Protein AF-A0A3N5FNL1-F1 (afdb_monomer)

Structure (mmCIF, N/CA/C/O backbone):
data_AF-A0A3N5FNL1-F1
#
_entry.id   AF-A0A3N5FNL1-F1
#
loop_
_atom_site.group_PDB
_atom_site.id
_atom_site.type_symbol
_atom_site.label_atom_id
_atom_site.label_alt_id
_atom_site.label_comp_id
_atom_site.label_asym_id
_atom_site.label_entity_id
_atom_site.label_seq_id
_atom_site.pdbx_PDB_ins_code
_atom_site.Cartn_x
_atom_site.Cartn_y
_atom_site.Cartn_z
_atom_site.occupancy
_atom_site.B_iso_or_equiv
_atom_site.auth_seq_id
_atom_site.auth_comp_id
_atom_site.auth_asym_id
_atom_site.auth_atom_id
_atom_site.pdbx_PDB_model_num
ATOM 1 N N . MET A 1 1 ? 17.741 7.098 -15.438 1.00 38.34 1 MET A N 1
ATOM 2 C CA . MET A 1 1 ? 16.627 7.966 -15.000 1.00 38.34 1 MET A CA 1
ATOM 3 C C . MET A 1 1 ? 15.353 7.175 -15.264 1.00 38.34 1 MET A C 1
ATOM 5 O O . MET A 1 1 ? 15.004 6.994 -16.420 1.00 38.34 1 MET A O 1
ATOM 9 N N . TYR A 1 2 ? 14.774 6.530 -14.247 1.00 38.31 2 TYR A N 1
ATOM 10 C CA . TYR A 1 2 ? 13.651 5.606 -14.450 1.00 38.31 2 TYR A CA 1
ATOM 11 C C . TYR A 1 2 ? 12.389 6.403 -14.794 1.00 38.31 2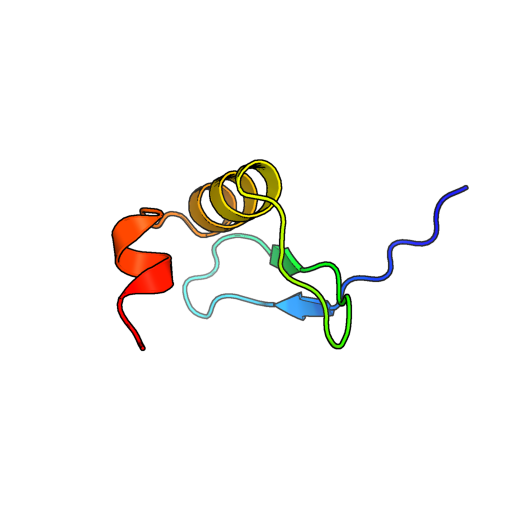 TYR A C 1
ATOM 13 O O . TYR A 1 2 ? 11.881 7.153 -13.963 1.00 38.31 2 TYR A O 1
ATOM 21 N N . HIS A 1 3 ? 11.912 6.269 -16.032 1.00 45.50 3 HIS A N 1
ATOM 22 C CA . HIS A 1 3 ? 10.642 6.842 -16.460 1.00 45.50 3 HIS A CA 1
ATOM 23 C C . HIS A 1 3 ? 9.502 6.210 -15.649 1.00 45.50 3 HIS A C 1
ATOM 25 O O . HIS A 1 3 ? 9.375 4.990 -15.547 1.00 45.50 3 HIS A O 1
ATOM 31 N N . ARG A 1 4 ? 8.697 7.075 -15.033 1.00 50.09 4 ARG A N 1
ATOM 32 C CA . ARG A 1 4 ? 7.562 6.758 -14.166 1.00 50.09 4 ARG A CA 1
ATOM 33 C C . ARG A 1 4 ? 6.408 6.200 -15.016 1.00 50.09 4 ARG A C 1
ATOM 35 O O . ARG A 1 4 ? 5.509 6.941 -15.390 1.00 50.09 4 ARG A O 1
ATOM 42 N N . ASN A 1 5 ? 6.444 4.911 -15.351 1.00 47.88 5 ASN A N 1
ATOM 43 C CA . ASN A 1 5 ? 5.322 4.216 -15.995 1.00 47.88 5 ASN A CA 1
ATOM 44 C C . ASN A 1 5 ? 4.264 3.849 -14.942 1.00 47.88 5 ASN A C 1
ATOM 46 O O . ASN A 1 5 ? 4.269 2.746 -14.399 1.00 47.88 5 ASN A O 1
ATOM 50 N N . GLY A 1 6 ? 3.360 4.778 -14.637 1.00 56.88 6 GLY A N 1
ATOM 51 C CA . GLY A 1 6 ? 2.201 4.511 -13.788 1.00 56.88 6 GLY A CA 1
ATOM 52 C C . GLY A 1 6 ? 1.060 5.463 -14.113 1.00 56.88 6 GLY A C 1
ATOM 53 O O . GLY A 1 6 ? 1.278 6.669 -14.225 1.00 56.88 6 GLY A O 1
ATOM 54 N N . TYR A 1 7 ? -0.152 4.930 -14.268 1.00 60.66 7 TYR A N 1
ATOM 55 C CA . TYR A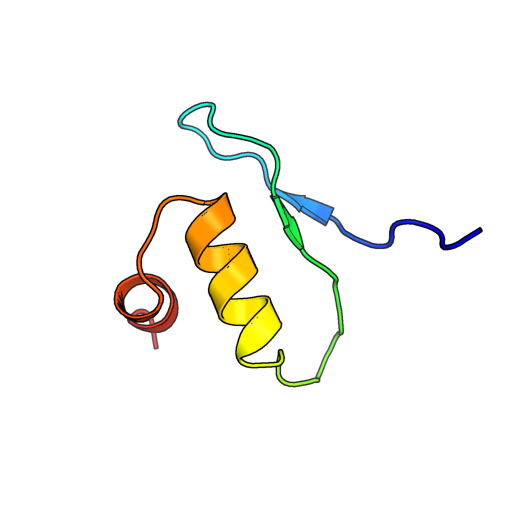 1 7 ? -1.339 5.758 -14.473 1.00 60.66 7 TYR A CA 1
ATOM 56 C C . TYR A 1 7 ? -1.716 6.414 -13.138 1.00 60.66 7 TYR A C 1
ATOM 58 O O . TYR A 1 7 ? -1.850 5.702 -12.139 1.00 60.66 7 TYR A O 1
ATOM 66 N N . PRO A 1 8 ? -1.850 7.750 -13.071 1.00 63.94 8 PRO A N 1
ATOM 67 C CA . PRO A 1 8 ? -2.337 8.407 -11.869 1.00 63.94 8 PRO A CA 1
ATOM 68 C C . PRO A 1 8 ? -3.836 8.128 -11.720 1.00 63.94 8 PRO A C 1
ATOM 70 O O . PRO A 1 8 ? -4.641 8.611 -12.515 1.00 63.94 8 PRO A O 1
ATOM 73 N N . PHE A 1 9 ? -4.217 7.363 -10.699 1.00 65.56 9 PHE A N 1
ATOM 74 C CA . PHE A 1 9 ? -5.611 7.239 -10.289 1.00 65.56 9 PHE A CA 1
ATOM 75 C C . PHE A 1 9 ? -5.937 8.366 -9.311 1.00 65.56 9 PHE A C 1
ATOM 77 O O . PHE A 1 9 ? -5.198 8.598 -8.351 1.00 65.56 9 PHE A O 1
ATOM 84 N N . ARG A 1 10 ? -7.012 9.107 -9.586 1.00 65.25 10 ARG A N 1
ATOM 85 C CA . ARG A 1 10 ? -7.437 10.242 -8.766 1.00 65.25 10 ARG A CA 1
ATOM 86 C C . ARG A 1 10 ? -8.656 9.825 -7.962 1.00 65.25 10 ARG A C 1
ATOM 88 O O . ARG A 1 10 ? -9.694 9.524 -8.547 1.00 65.25 10 ARG A O 1
ATOM 95 N N . HIS A 1 11 ? -8.519 9.811 -6.641 1.00 62.91 11 HIS A N 1
ATOM 96 C CA . HIS A 1 11 ? -9.632 9.486 -5.760 1.00 62.91 11 HIS A CA 1
ATOM 97 C C . HIS A 1 11 ? -10.641 10.647 -5.726 1.00 62.91 11 HIS A C 1
ATOM 99 O O . HIS A 1 11 ? -10.232 11.815 -5.698 1.00 62.91 11 HIS A O 1
ATOM 105 N N . PRO A 1 12 ? -11.954 10.359 -5.780 1.00 66.94 12 PRO A N 1
ATOM 106 C CA . PRO A 1 12 ? -13.005 11.379 -5.769 1.00 66.94 12 PRO A CA 1
ATOM 107 C C . PRO A 1 12 ? -13.126 12.126 -4.429 1.00 66.94 12 PRO A C 1
ATOM 109 O O . PRO A 1 12 ? -13.734 13.191 -4.385 1.00 66.94 12 PRO A O 1
ATOM 112 N N . ASP A 1 13 ? -12.525 11.605 -3.358 1.00 67.75 13 ASP A N 1
ATOM 113 C CA . ASP A 1 13 ? -12.473 12.203 -2.017 1.00 67.75 13 ASP A CA 1
ATOM 114 C C . ASP A 1 13 ? -11.322 13.216 -1.829 1.00 67.75 13 ASP A C 1
ATOM 116 O O . ASP A 1 13 ? -11.207 13.848 -0.780 1.00 67.75 13 ASP A O 1
ATOM 120 N N . GLY A 1 14 ? -10.484 1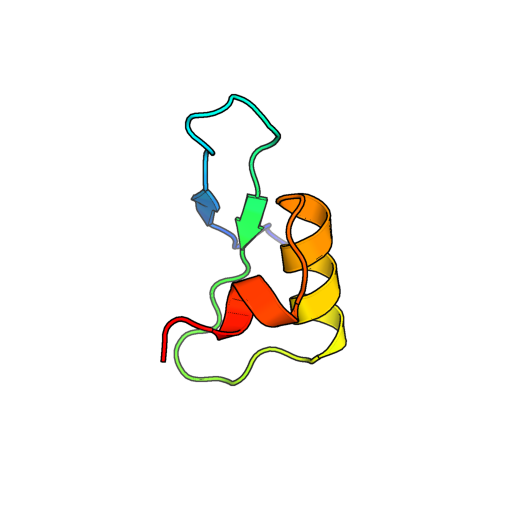3.418 -2.852 1.00 60.75 14 GLY A N 1
ATOM 121 C CA . GLY A 1 14 ? -9.400 14.402 -2.841 1.00 60.75 14 GLY A CA 1
ATOM 122 C C . GLY A 1 14 ? -8.104 13.927 -2.181 1.00 60.75 14 GLY A C 1
ATOM 123 O O . GLY A 1 14 ? -7.131 14.686 -2.168 1.00 60.75 14 GLY A O 1
ATOM 124 N N . HIS A 1 15 ? -8.035 12.687 -1.692 1.00 57.69 15 HIS A N 1
ATOM 125 C CA . HIS A 1 15 ? -6.793 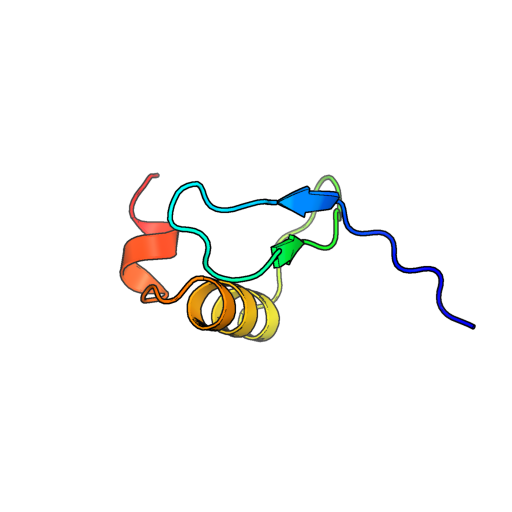12.136 -1.164 1.00 57.69 15 HIS A CA 1
ATOM 126 C C . HIS A 1 15 ? -5.903 11.639 -2.318 1.00 57.69 15 HIS A C 1
ATOM 128 O O . HIS A 1 15 ? -6.269 10.739 -3.060 1.00 57.69 15 HIS A O 1
ATOM 134 N N . SER A 1 16 ? -4.751 12.295 -2.494 1.00 57.03 16 SER A N 1
ATOM 135 C CA . SER A 1 16 ? -3.525 11.884 -3.209 1.00 57.03 16 SER A CA 1
ATOM 136 C C . SER A 1 16 ? -3.636 10.967 -4.442 1.00 57.03 16 SER A C 1
ATOM 138 O O . SER A 1 16 ? -4.060 9.819 -4.380 1.00 57.03 16 SER A O 1
ATOM 140 N N . SER A 1 17 ? -3.095 11.421 -5.578 1.00 56.97 17 SER A N 1
ATOM 141 C CA . SER A 1 17 ? -2.966 10.607 -6.792 1.00 56.97 17 SER A CA 1
ATOM 142 C C . SER A 1 17 ? -2.116 9.352 -6.559 1.00 56.97 17 SER A C 1
ATOM 144 O O . SER A 1 17 ? -0.909 9.425 -6.320 1.00 56.97 17 SER A O 1
ATOM 146 N N . THR A 1 18 ? -2.731 8.177 -6.677 1.00 64.50 18 THR A N 1
ATOM 147 C CA . THR A 1 18 ? -2.021 6.899 -6.574 1.00 64.50 18 THR A CA 1
ATOM 148 C C . THR A 1 18 ? -1.479 6.533 -7.946 1.00 64.50 18 THR A C 1
ATOM 150 O O . THR A 1 18 ? -2.236 6.294 -8.884 1.00 64.50 18 THR A O 1
ATOM 153 N N . SER A 1 19 ? -0.155 6.516 -8.087 1.00 64.50 19 SER A N 1
ATOM 154 C CA . SER A 1 19 ? 0.491 6.020 -9.302 1.00 64.50 19 SER A CA 1
AT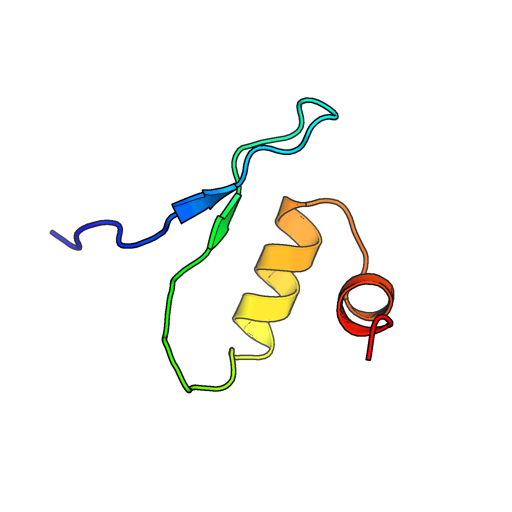OM 155 C C . SER A 1 19 ? 0.637 4.508 -9.179 1.00 64.50 19 SER A C 1
ATOM 157 O O . SER A 1 19 ? 1.460 4.024 -8.404 1.00 64.50 19 SER A O 1
ATOM 159 N N . VAL A 1 20 ? -0.190 3.763 -9.912 1.00 65.00 20 VAL A N 1
ATOM 160 C CA . VAL A 1 20 ? -0.137 2.298 -9.901 1.00 65.00 20 VAL A CA 1
ATOM 161 C C . VAL A 1 20 ? 0.782 1.836 -11.036 1.00 65.00 20 VAL A C 1
ATOM 163 O O . VAL A 1 20 ? 0.522 2.183 -12.195 1.00 65.00 20 VAL A O 1
ATOM 166 N N . PRO A 1 21 ? 1.860 1.080 -10.754 1.00 62.16 21 PRO A N 1
ATOM 167 C CA . PRO A 1 21 ? 2.690 0.507 -11.805 1.00 62.16 21 PRO A CA 1
ATOM 168 C C . PRO A 1 21 ? 1.868 -0.506 -12.606 1.00 62.16 21 PRO A C 1
ATOM 170 O O . PRO A 1 21 ? 1.314 -1.458 -12.056 1.00 62.16 21 PRO A O 1
ATOM 173 N N . PHE A 1 22 ? 1.778 -0.295 -13.918 1.00 64.19 22 PHE A N 1
ATOM 174 C CA . PHE A 1 22 ? 1.058 -1.199 -14.807 1.00 64.19 22 PHE A CA 1
ATOM 175 C C . PHE A 1 22 ? 2.001 -2.312 -15.273 1.00 64.19 22 PHE A C 1
ATOM 177 O O . PHE A 1 22 ? 2.838 -2.119 -16.157 1.00 64.19 22 PHE A O 1
ATOM 184 N N . HIS A 1 23 ? 1.882 -3.487 -14.658 1.00 62.38 23 HIS A N 1
ATOM 185 C CA . HIS A 1 23 ? 2.537 -4.715 -15.103 1.00 62.38 23 HIS A CA 1
ATOM 186 C C . HIS A 1 23 ? 1.467 -5.659 -15.643 1.00 62.38 23 HIS A C 1
ATOM 188 O O . HIS A 1 23 ? 0.890 -6.459 -14.911 1.00 62.38 23 HIS A O 1
ATOM 194 N N . GLN A 1 24 ? 1.152 -5.519 -16.930 1.00 55.00 24 GLN A N 1
ATOM 195 C CA . GLN A 1 24 ? 0.126 -6.323 -17.586 1.00 55.00 24 GLN A CA 1
ATOM 196 C C . GLN A 1 24 ? 0.485 -7.821 -17.477 1.00 55.00 24 GLN A C 1
ATOM 198 O O . GLN A 1 24 ? 1.529 -8.249 -17.967 1.00 55.00 24 GLN A O 1
ATOM 203 N N . GLY A 1 25 ? -0.363 -8.606 -16.799 1.00 63.62 25 GLY A N 1
ATOM 204 C CA . GLY A 1 25 ? -0.260 -10.070 -16.735 1.00 63.62 25 GLY A CA 1
ATOM 205 C C . GLY A 1 25 ? 0.670 -10.666 -15.667 1.00 63.62 25 GLY A C 1
ATOM 206 O O . GLY A 1 25 ? 1.061 -11.822 -15.813 1.00 63.62 25 GLY A O 1
ATOM 207 N N . ARG A 1 26 ? 1.048 -9.928 -14.612 1.00 68.19 26 ARG A N 1
ATOM 208 C CA . ARG A 1 26 ? 1.808 -10.488 -13.476 1.00 68.19 26 ARG A CA 1
ATOM 209 C C . ARG A 1 26 ? 1.166 -10.155 -12.137 1.00 68.19 26 ARG A C 1
ATOM 211 O O . ARG A 1 26 ? 0.613 -9.071 -11.967 1.00 68.19 26 ARG A O 1
ATOM 218 N N . ASP A 1 27 ? 1.314 -11.072 -11.185 1.00 78.81 27 ASP A N 1
ATOM 219 C CA . ASP A 1 27 ? 0.984 -10.813 -9.788 1.00 78.81 27 ASP A CA 1
ATOM 220 C C . ASP A 1 27 ? 1.813 -9.643 -9.247 1.00 78.81 27 ASP A C 1
ATOM 222 O O . ASP A 1 27 ? 3.002 -9.486 -9.549 1.00 78.81 27 ASP A O 1
ATOM 226 N N . ILE A 1 28 ? 1.182 -8.821 -8.414 1.00 81.81 28 ILE A N 1
ATOM 227 C CA . ILE A 1 28 ? 1.865 -7.774 -7.658 1.00 81.81 28 ILE A CA 1
ATOM 228 C C . ILE A 1 28 ? 2.482 -8.371 -6.393 1.00 81.81 28 ILE A C 1
ATOM 230 O O . ILE A 1 28 ? 1.908 -9.252 -5.752 1.00 81.81 28 ILE A O 1
ATOM 234 N N . SER A 1 29 ? 3.661 -7.885 -6.002 1.00 87.12 29 SER A N 1
ATOM 235 C CA . SER A 1 29 ? 4.305 -8.375 -4.783 1.00 87.12 29 SER A CA 1
ATOM 236 C C . SER A 1 29 ? 3.493 -7.988 -3.532 1.00 87.12 29 SER A C 1
ATOM 238 O O . SER A 1 29 ? 2.890 -6.910 -3.495 1.00 87.12 29 SER A O 1
ATOM 240 N N . PRO A 1 30 ? 3.527 -8.789 -2.449 1.00 89.31 30 PRO A N 1
ATOM 241 C CA . PRO A 1 30 ? 2.836 -8.452 -1.201 1.00 89.31 30 PRO A CA 1
ATOM 242 C C . PRO A 1 30 ? 3.282 -7.118 -0.583 1.00 89.31 30 PRO A C 1
ATOM 244 O O . PRO A 1 30 ? 2.517 -6.474 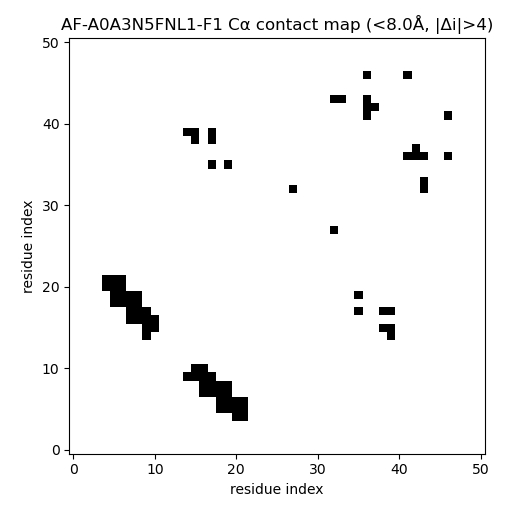0.132 1.00 89.31 30 PRO A O 1
ATOM 247 N N . ILE A 1 31 ? 4.526 -6.700 -0.837 1.00 92.56 31 ILE A N 1
ATOM 248 C CA . ILE A 1 31 ? 5.060 -5.409 -0.381 1.00 92.56 31 ILE A CA 1
ATOM 249 C C . ILE A 1 31 ? 4.378 -4.265 -1.130 1.00 92.56 31 ILE A C 1
ATOM 251 O O . ILE A 1 31 ? 3.906 -3.321 -0.501 1.00 92.56 31 ILE A O 1
ATOM 255 N N . LEU A 1 32 ? 4.282 -4.376 -2.457 1.00 86.62 32 LEU A N 1
ATOM 256 C CA . LEU A 1 32 ? 3.635 -3.370 -3.291 1.00 86.62 32 LEU A CA 1
ATOM 257 C C . LEU A 1 32 ? 2.138 -3.256 -2.974 1.00 86.62 32 LEU A C 1
ATOM 259 O O . LEU A 1 32 ? 1.624 -2.150 -2.850 1.00 86.62 32 LEU A O 1
ATOM 263 N N . LEU A 1 33 ? 1.464 -4.387 -2.748 1.00 87.88 33 LEU A N 1
ATOM 264 C CA . LEU A 1 33 ? 0.064 -4.426 -2.317 1.00 87.88 33 LEU A CA 1
ATOM 265 C C . LEU A 1 33 ? -0.168 -3.630 -1.020 1.00 87.88 33 LEU A C 1
ATOM 267 O O . LEU A 1 33 ? -1.104 -2.838 -0.935 1.00 87.88 33 LEU A O 1
ATOM 271 N N . ARG A 1 34 ? 0.703 -3.802 -0.016 1.00 91.00 34 ARG A N 1
ATOM 272 C CA . ARG A 1 34 ? 0.624 -3.047 1.247 1.00 91.00 34 ARG A CA 1
ATOM 273 C C . ARG A 1 34 ? 0.839 -1.550 1.049 1.00 91.00 34 ARG A C 1
ATOM 275 O O . ARG A 1 34 ? 0.169 -0.762 1.708 1.00 91.00 34 ARG A O 1
ATOM 282 N N . GLN A 1 35 ? 1.759 -1.169 0.163 1.00 90.69 35 GLN A N 1
ATOM 283 C CA . GLN A 1 35 ? 2.017 0.237 -0.136 1.00 90.69 35 GLN A CA 1
ATOM 284 C C . GLN A 1 35 ? 0.799 0.893 -0.792 1.00 90.69 35 GLN A C 1
ATOM 286 O O . GLN A 1 35 ? 0.365 1.940 -0.332 1.00 90.69 35 GLN A O 1
ATOM 291 N N . ILE A 1 36 ? 0.198 0.235 -1.789 1.00 87.31 36 ILE A N 1
ATOM 292 C CA . ILE A 1 36 ? -1.012 0.729 -2.459 1.00 87.31 36 ILE A CA 1
ATOM 293 C C . ILE A 1 36 ? -2.155 0.889 -1.452 1.00 87.31 36 ILE A C 1
ATOM 295 O O . ILE A 1 36 ? -2.777 1.945 -1.407 1.00 87.31 36 ILE A O 1
ATOM 299 N N . ALA A 1 37 ? -2.400 -0.121 -0.608 1.00 90.31 37 ALA A N 1
ATOM 300 C CA . ALA A 1 37 ? -3.451 -0.052 0.408 1.00 90.31 37 ALA A CA 1
ATOM 301 C C . ALA A 1 37 ? -3.244 1.131 1.375 1.00 90.31 37 ALA A C 1
ATOM 303 O O . ALA A 1 37 ? -4.183 1.874 1.656 1.00 90.31 37 ALA A O 1
ATOM 304 N N . LYS A 1 38 ? -1.999 1.356 1.822 1.00 88.81 38 LYS A N 1
ATOM 305 C CA . LYS A 1 38 ? -1.634 2.498 2.670 1.00 88.81 38 LYS A CA 1
ATOM 306 C C . LYS A 1 38 ? -1.849 3.838 1.962 1.00 88.81 38 LYS A C 1
ATOM 308 O O . LYS A 1 38 ? -2.386 4.756 2.574 1.00 88.81 38 LYS A O 1
ATOM 313 N N . ASP A 1 39 ? -1.432 3.948 0.703 1.00 86.56 39 ASP A N 1
ATOM 314 C CA . ASP A 1 39 ? -1.492 5.197 -0.063 1.00 86.56 39 ASP A CA 1
ATOM 315 C C . ASP A 1 39 ? -2.937 5.662 -0.299 1.00 86.56 39 ASP A C 1
ATOM 317 O O . ASP A 1 39 ? -3.188 6.865 -0.343 1.00 86.56 39 ASP A O 1
ATOM 321 N N . ILE A 1 40 ? -3.882 4.721 -0.397 1.00 86.75 40 ILE A N 1
ATOM 322 C CA . ILE A 1 40 ? -5.313 5.009 -0.582 1.00 86.75 40 ILE A CA 1
ATOM 323 C C . ILE A 1 40 ? -6.120 4.982 0.723 1.00 86.75 40 ILE A C 1
ATOM 325 O O . ILE A 1 40 ? -7.338 5.113 0.692 1.00 86.75 40 ILE A O 1
ATOM 329 N N . GLY A 1 41 ? -5.466 4.794 1.874 1.00 87.62 41 GLY A N 1
ATOM 330 C CA . GLY A 1 41 ? -6.125 4.835 3.181 1.00 87.62 41 GLY A CA 1
ATOM 331 C C . GLY A 1 41 ? -7.055 3.653 3.491 1.00 87.62 41 GLY A C 1
ATOM 332 O O . GLY A 1 41 ? -7.969 3.812 4.293 1.00 87.62 41 GLY A O 1
ATOM 333 N N . THR A 1 42 ? -6.831 2.474 2.900 1.00 90.06 42 THR A N 1
ATOM 334 C CA . THR A 1 42 ? -7.623 1.256 3.165 1.00 90.06 42 THR A CA 1
ATOM 335 C C . THR A 1 42 ? -6.777 0.143 3.785 1.00 90.06 42 THR A C 1
ATOM 337 O O . THR A 1 42 ? -5.543 0.182 3.788 1.00 90.06 42 THR A O 1
ATOM 340 N N . THR A 1 43 ? -7.423 -0.895 4.312 1.00 93.25 43 THR A N 1
ATOM 341 C CA . THR A 1 43 ? -6.722 -2.106 4.745 1.00 93.25 43 THR A CA 1
ATOM 342 C C . THR A 1 43 ? -6.472 -3.055 3.572 1.00 93.25 43 THR A C 1
ATOM 344 O O . THR A 1 43 ? -7.251 -3.139 2.627 1.00 93.25 43 THR A O 1
ATOM 347 N N . VAL A 1 44 ? -5.411 -3.869 3.650 1.00 91.25 44 VAL A N 1
ATOM 348 C CA . VAL A 1 44 ? -5.150 -4.918 2.640 1.00 91.25 44 VAL A CA 1
ATOM 349 C C . VAL A 1 44 ? -6.342 -5.868 2.495 1.00 91.25 44 VAL A C 1
ATOM 351 O O . VAL A 1 44 ? -6.616 -6.347 1.401 1.00 91.25 44 VAL A O 1
ATOM 354 N N . ARG A 1 45 ? -7.054 -6.138 3.595 1.00 91.50 45 ARG A N 1
ATOM 355 C CA . ARG A 1 45 ? -8.210 -7.036 3.615 1.00 91.50 45 ARG A CA 1
ATOM 356 C C . ARG A 1 45 ? -9.385 -6.471 2.820 1.00 91.50 45 ARG A C 1
ATOM 358 O O . ARG A 1 45 ? -9.984 -7.211 2.051 1.00 91.50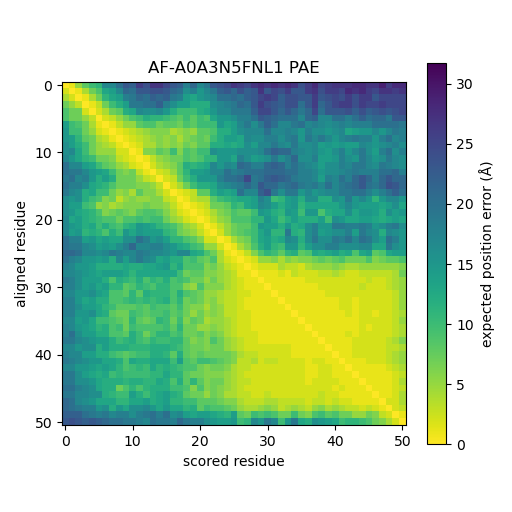 45 ARG A O 1
ATOM 365 N N . GLU A 1 46 ? -9.696 -5.193 3.004 1.00 90.38 46 GLU A N 1
ATOM 366 C CA . GLU A 1 46 ? -10.718 -4.488 2.219 1.00 90.38 46 GLU A CA 1
ATOM 367 C C . GLU A 1 46 ? -10.304 -4.367 0.753 1.00 90.38 46 GLU A C 1
ATOM 369 O O . GLU A 1 46 ? -11.122 -4.545 -0.140 1.00 90.38 46 GLU A O 1
ATOM 374 N N . PHE A 1 47 ? -9.016 -4.146 0.491 1.00 88.00 47 PHE A N 1
ATOM 375 C CA . PHE A 1 47 ? -8.506 -4.028 -0.870 1.00 88.00 47 PHE A CA 1
ATOM 376 C C . PHE A 1 47 ? -8.724 -5.300 -1.711 1.00 88.00 47 PHE A C 1
ATOM 378 O O . PHE A 1 47 ? -8.977 -5.213 -2.909 1.00 88.00 47 PHE A O 1
ATOM 385 N N . ILE A 1 48 ? -8.632 -6.488 -1.101 1.00 88.94 48 ILE A N 1
ATOM 386 C CA . ILE A 1 48 ? -8.760 -7.781 -1.801 1.00 88.94 48 ILE A CA 1
ATOM 387 C C . ILE A 1 48 ? -10.150 -8.423 -1.682 1.00 88.94 48 ILE A C 1
ATOM 389 O O . ILE A 1 48 ? -10.335 -9.535 -2.178 1.00 88.94 48 ILE A O 1
ATOM 393 N N . SER A 1 49 ? -11.107 -7.784 -1.003 1.00 87.94 49 SE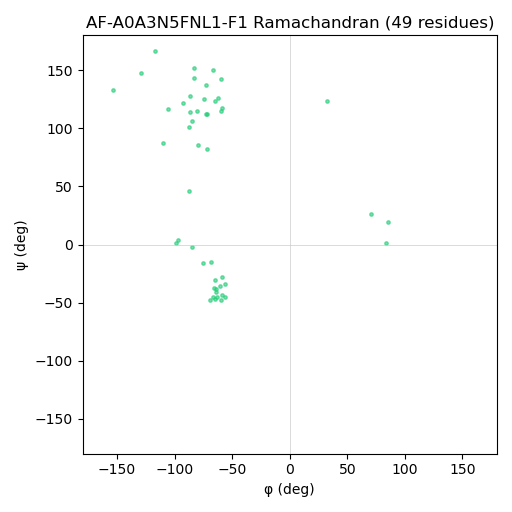R A N 1
ATOM 394 C CA . SER A 1 49 ? -12.402 -8.405 -0.684 1.00 87.94 49 SER A CA 1
ATOM 395 C C . SER A 1 49 ? -13.366 -8.505 -1.873 1.00 87.94 49 SER A C 1
ATOM 397 O O . SER A 1 49 ? -14.303 -9.293 -1.806 1.00 87.94 49 SER A O 1
ATOM 399 N N . ASN A 1 50 ? -13.126 -7.772 -2.966 1.00 70.00 50 ASN A N 1
ATOM 400 C CA . ASN A 1 50 ? -13.972 -7.747 -4.170 1.00 70.00 50 ASN A CA 1
ATOM 401 C C . ASN A 1 50 ? -13.612 -8.838 -5.202 1.00 70.00 50 ASN A C 1
ATOM 403 O O . ASN A 1 50 ? -13.474 -8.537 -6.388 1.00 70.00 50 ASN A O 1
ATOM 407 N N . ARG A 1 51 ? -13.410 -10.088 -4.767 1.00 58.19 51 ARG A N 1
ATOM 408 C CA . ARG A 1 51 ? -13.274 -11.215 -5.709 1.00 58.19 51 ARG A CA 1
ATOM 409 C C . ARG A 1 51 ? -14.619 -11.680 -6.245 1.00 58.19 51 ARG A C 1
ATOM 411 O O . ARG A 1 51 ? -15.554 -11.801 -5.426 1.00 58.19 51 ARG A O 1
#

Solvent-accessible surface area (backbone atoms only — not comparable to full-atom values): 3438 Å² total; per-residue (Å²): 133,87,77,84,67,42,60,72,44,74,49,93,86,69,60,62,69,46,63,47,71,78,59,88,94,59,87,76,54,74,66,57,50,48,50,54,22,55,69,73,73,48,50,61,68,68,72,63,62,86,116

Foldseek 3Di:
DDDLQFDFDQDPVRQDTDGDHDDPPDDDDPVSLCVSCVSVVHDSCVVPVPD

Radius of gyration: 11.84 Å; Cα contacts (8 Å, |Δi|>4): 40; chains: 1; bounding box: 31×26×22 Å

Nearest PDB structures (foldseek):
  3u37-assembly2_H  TM=4.025E-01  e=3.920E+00  Butyrivibrio proteoclasticus B316
  3g2b-assembly1_A-2  TM=3.069E-01  e=3.646E+00  Xanthomonas campestris pv. campestris

pLDDT: mean 72.44, std 15.89, range [38.31, 93.25]

Mean predicted aligned error: 10.58 Å

Secondary structure (DSSP, 8-state):
-----EEEE--TT----EEEE--TTSPPPHHHHHHHHHHTT--HHHHT---

Sequence (51 aa):
MYHRNGYPFRHPDGHSSTSVPFHQGRDISPILLRQIAKDIGTTVR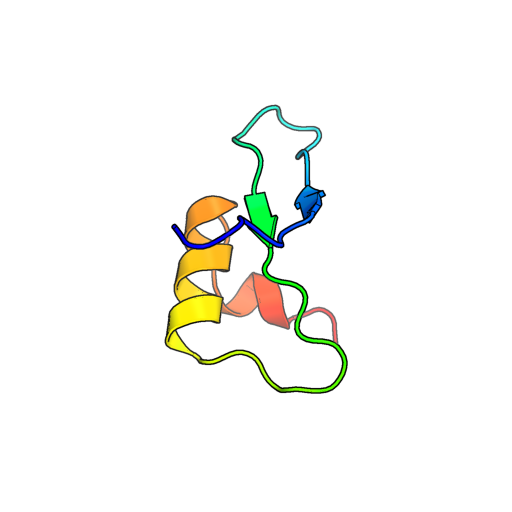EFISNR